Protein AF-A0A7G1IMQ9-F1 (afdb_monomer_lite)

pLDDT: mean 79.56, std 14.77, range [44.25, 97.69]

InterPro domains:
  IPR029058 Alpha/Beta hydrolase fold [G3DSA:3.40.50.1820] (1-123)

Radius of gyration: 16.23 Å; chains: 1; bounding box: 40×28×41 Å

Structure (mmCIF, N/CA/C/O backbone):
data_AF-A0A7G1IMQ9-F1
#
_entry.id   AF-A0A7G1IMQ9-F1
#
loop_
_atom_site.group_PDB
_atom_site.id
_atom_site.type_symbol
_atom_site.label_atom_id
_atom_site.label_alt_id
_atom_site.label_comp_id
_atom_site.label_asym_id
_atom_site.label_entity_id
_atom_site.label_seq_id
_atom_site.pdbx_PDB_ins_code
_atom_site.Cartn_x
_atom_site.Cartn_y
_atom_site.Cartn_z
_atom_site.occupancy
_atom_site.B_iso_or_equiv
_atom_site.auth_seq_id
_atom_site.auth_comp_id
_atom_site.auth_asym_id
_atom_site.auth_atom_id
_atom_site.pdbx_PDB_model_num
ATOM 1 N N . MET A 1 1 ? -9.474 -5.542 8.518 1.00 88.12 1 MET A N 1
ATOM 2 C CA . MET A 1 1 ? -8.617 -5.734 7.323 1.00 88.12 1 MET A CA 1
ATOM 3 C C . MET A 1 1 ? -7.391 -4.847 7.460 1.00 88.12 1 MET A C 1
ATOM 5 O O . MET A 1 1 ? -7.529 -3.755 7.994 1.00 88.12 1 MET A O 1
ATOM 9 N N . VAL A 1 2 ? -6.223 -5.293 6.995 1.00 92.81 2 VAL A N 1
ATOM 10 C CA . VAL A 1 2 ? -5.017 -4.457 6.916 1.00 92.81 2 VAL A CA 1
ATOM 11 C C . VAL A 1 2 ? -4.711 -4.165 5.451 1.00 92.81 2 VAL A C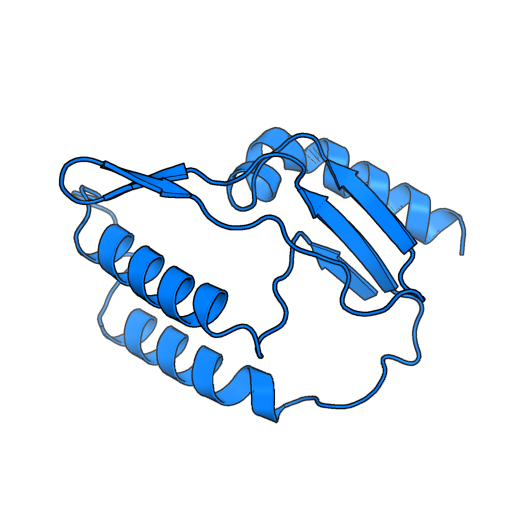 1
ATOM 13 O O . VAL A 1 2 ? -4.645 -5.093 4.650 1.00 92.81 2 VAL A O 1
ATOM 16 N N . LEU A 1 3 ? -4.521 -2.891 5.125 1.00 92.25 3 LEU A N 1
ATOM 17 C CA . LEU A 1 3 ? -3.997 -2.416 3.849 1.00 92.25 3 LEU A CA 1
ATOM 18 C C . LEU A 1 3 ? -2.573 -1.910 4.098 1.00 92.25 3 LEU A C 1
ATOM 20 O O . LEU A 1 3 ? -2.375 -1.030 4.935 1.00 92.25 3 LEU A O 1
ATOM 24 N N . LEU A 1 4 ? -1.588 -2.502 3.424 1.00 93.44 4 LEU A N 1
ATOM 25 C CA . LEU A 1 4 ? -0.184 -2.097 3.502 1.00 93.44 4 LEU A CA 1
ATOM 26 C C . LEU A 1 4 ? 0.132 -1.259 2.271 1.00 93.44 4 LEU A C 1
ATOM 28 O O . LEU A 1 4 ? 0.166 -1.803 1.170 1.00 93.44 4 LEU A O 1
ATOM 32 N N . ASP A 1 5 ? 0.299 0.046 2.475 1.00 91.50 5 ASP A N 1
ATOM 33 C CA . ASP A 1 5 ? 0.690 1.038 1.473 1.00 91.50 5 ASP A CA 1
ATOM 34 C C . ASP A 1 5 ? 0.045 0.792 0.103 1.00 91.50 5 ASP A C 1
ATOM 36 O O . ASP A 1 5 ? 0.718 0.678 -0.915 1.00 91.50 5 ASP A O 1
ATOM 40 N N . THR A 1 6 ? -1.275 0.593 0.096 1.00 87.25 6 THR A N 1
ATOM 41 C CA . THR A 1 6 ? -1.994 0.082 -1.075 1.00 87.25 6 THR A CA 1
ATOM 42 C C . THR A 1 6 ? -2.618 1.230 -1.863 1.00 87.25 6 THR A C 1
ATOM 44 O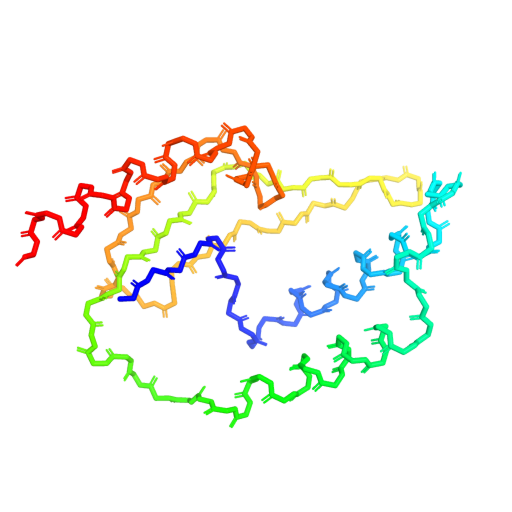 O . THR A 1 6 ? -3.465 1.953 -1.333 1.00 87.25 6 THR A O 1
ATOM 47 N N . HIS A 1 7 ? -2.256 1.380 -3.140 1.00 80.38 7 HIS A N 1
ATOM 48 C CA . HIS A 1 7 ? -2.911 2.325 -4.051 1.00 80.38 7 HIS A CA 1
ATOM 49 C C . HIS A 1 7 ? -4.347 1.899 -4.360 1.00 80.38 7 HIS A C 1
ATOM 51 O O . HIS A 1 7 ? -4.678 0.713 -4.403 1.00 80.38 7 HIS A O 1
ATOM 57 N N . MET A 1 8 ? -5.215 2.882 -4.585 1.00 75.75 8 MET A N 1
ATOM 58 C CA . MET A 1 8 ? -6.563 2.618 -5.074 1.00 75.75 8 MET A CA 1
ATOM 59 C C . MET A 1 8 ? -6.477 2.244 -6.560 1.00 75.75 8 MET A C 1
ATOM 61 O O . MET A 1 8 ? -5.909 2.989 -7.350 1.00 75.75 8 MET A O 1
ATOM 65 N N . GLY A 1 9 ? -7.047 1.102 -6.956 1.00 62.66 9 GLY A N 1
ATOM 66 C CA . GLY A 1 9 ? -6.915 0.568 -8.323 1.00 62.66 9 GLY A CA 1
ATOM 67 C C . GLY A 1 9 ? -7.528 1.432 -9.435 1.00 62.66 9 GLY A C 1
ATOM 68 O O . GLY A 1 9 ? -7.267 1.188 -10.607 1.00 62.66 9 GLY A O 1
ATOM 69 N N . SER A 1 10 ? -8.325 2.447 -9.089 1.00 57.56 10 SER A N 1
ATOM 70 C CA . SER A 1 10 ? -8.830 3.444 -10.039 1.00 57.56 10 SER A CA 1
ATOM 71 C C . SER A 1 10 ? -7.811 4.533 -10.383 1.00 57.56 10 SER A C 1
ATOM 73 O O . SER A 1 10 ? -8.143 5.412 -11.174 1.00 57.56 10 SER A O 1
ATOM 75 N N . ASP A 1 11 ? -6.625 4.523 -9.768 1.00 64.06 11 ASP A N 1
ATOM 76 C CA . ASP A 1 11 ? -5.555 5.477 -10.039 1.00 64.06 11 ASP A CA 1
ATOM 77 C C . ASP A 1 11 ? -4.804 5.094 -11.333 1.00 64.06 11 ASP A C 1
ATOM 79 O O . ASP A 1 11 ? -4.067 4.099 -11.355 1.00 64.06 11 ASP A O 1
ATOM 83 N N . PRO A 1 12 ? -4.975 5.857 -12.431 1.00 60.88 12 PRO A N 1
ATOM 84 C CA . PRO A 1 12 ? -4.312 5.570 -13.699 1.00 60.88 12 PRO A CA 1
ATOM 85 C C . PRO A 1 12 ? -2.787 5.670 -13.593 1.00 60.88 12 PRO A C 1
ATOM 87 O O . PRO A 1 12 ? -2.085 4.960 -14.314 1.00 60.88 12 PRO A O 1
ATOM 90 N N . GLU A 1 13 ? -2.274 6.513 -12.689 1.00 61.62 13 GLU A N 1
ATOM 91 C CA . GLU A 1 13 ? -0.836 6.652 -12.463 1.00 61.62 13 GLU A CA 1
ATOM 92 C C . GLU A 1 13 ? -0.280 5.376 -11.824 1.00 61.62 13 GLU A C 1
ATOM 94 O O . GLU A 1 13 ? 0.735 4.859 -12.286 1.00 61.62 13 GLU A O 1
ATOM 99 N N . ALA A 1 14 ? -0.987 4.790 -10.851 1.00 62.06 14 ALA A N 1
ATOM 100 C CA . ALA A 1 14 ? -0.595 3.529 -10.217 1.00 62.06 14 ALA A CA 1
ATOM 101 C C . ALA A 1 14 ? -0.565 2.346 -11.206 1.00 62.06 14 ALA A C 1
ATOM 103 O O . ALA A 1 14 ? 0.339 1.511 -11.150 1.00 62.06 14 ALA A O 1
ATOM 104 N N . ALA A 1 15 ? -1.509 2.285 -12.151 1.00 62.59 15 ALA A N 1
ATOM 105 C CA . ALA A 1 15 ? -1.536 1.248 -13.187 1.00 62.59 15 ALA A CA 1
ATOM 106 C C . ALA A 1 15 ? -0.376 1.385 -14.196 1.00 62.59 15 ALA A C 1
ATOM 108 O O . ALA A 1 15 ? 0.251 0.393 -14.589 1.00 62.59 15 ALA A O 1
ATOM 109 N N . GLU A 1 16 ? -0.055 2.617 -14.602 1.00 64.44 16 GLU A N 1
ATOM 110 C CA . GLU A 1 16 ? 1.093 2.906 -15.467 1.00 64.44 16 GLU A CA 1
ATOM 111 C C . GLU A 1 16 ? 2.417 2.582 -14.760 1.00 64.44 16 GLU A C 1
ATOM 113 O O . GLU A 1 16 ? 3.335 2.018 -15.359 1.00 64.44 16 GLU A O 1
ATOM 118 N N . LEU A 1 17 ? 2.494 2.898 -13.472 1.00 64.56 17 LEU A N 1
ATOM 119 C CA . LEU A 1 17 ? 3.634 2.639 -12.608 1.00 64.56 17 LEU A CA 1
ATOM 120 C C . LEU A 1 17 ? 3.873 1.136 -12.403 1.00 64.56 17 LEU A C 1
ATOM 122 O O . LEU A 1 17 ? 4.976 0.672 -12.671 1.00 64.56 17 LEU A O 1
ATOM 126 N N . LEU A 1 18 ? 2.836 0.353 -12.089 1.00 65.12 18 LEU A N 1
ATOM 127 C CA . LEU A 1 18 ? 2.916 -1.113 -12.023 1.00 65.12 18 LEU A CA 1
ATOM 128 C C . LEU A 1 18 ? 3.414 -1.714 -13.347 1.00 65.12 18 LEU A C 1
ATOM 130 O O . LEU A 1 18 ? 4.258 -2.609 -13.368 1.00 65.12 18 LEU A O 1
ATOM 134 N N . THR A 1 19 ? 2.921 -1.197 -14.474 1.00 65.19 19 THR A N 1
ATOM 135 C CA . THR A 1 19 ? 3.362 -1.639 -15.804 1.00 65.19 19 THR A CA 1
ATOM 136 C C . THR A 1 19 ? 4.844 -1.328 -16.030 1.00 65.19 19 THR A C 1
ATOM 138 O O . THR A 1 19 ? 5.580 -2.160 -16.565 1.00 65.19 19 THR A O 1
ATOM 141 N N . LYS A 1 20 ? 5.305 -0.147 -15.603 1.00 64.44 20 LYS A N 1
ATOM 142 C CA . LYS A 1 20 ? 6.712 0.267 -15.688 1.00 64.44 20 LYS A CA 1
ATOM 143 C C . LYS A 1 20 ? 7.614 -0.530 -14.749 1.00 64.44 20 LYS A C 1
ATOM 145 O O . LYS A 1 20 ? 8.696 -0.904 -15.181 1.00 64.44 20 LYS A O 1
ATOM 150 N N . GLU A 1 21 ? 7.184 -0.823 -13.525 1.00 64.25 21 GLU A N 1
ATOM 151 C CA . GLU A 1 21 ? 7.901 -1.673 -12.568 1.00 64.25 21 GLU A CA 1
ATOM 152 C C . GLU A 1 21 ? 8.101 -3.081 -13.133 1.00 64.25 21 GLU A C 1
ATOM 154 O O . GLU A 1 21 ? 9.235 -3.545 -13.217 1.00 64.25 21 GLU A O 1
ATOM 159 N N . ILE A 1 22 ? 7.035 -3.711 -13.643 1.00 62.88 22 ILE A N 1
ATOM 160 C CA . ILE A 1 22 ? 7.117 -5.027 -14.294 1.00 62.88 22 ILE A CA 1
ATOM 161 C C . ILE A 1 22 ? 8.081 -4.980 -15.482 1.00 62.88 22 ILE A C 1
ATOM 163 O O . ILE A 1 22 ? 8.912 -5.869 -15.632 1.00 62.88 22 ILE A O 1
ATOM 167 N N . LEU A 1 23 ? 7.999 -3.956 -16.336 1.00 61.66 23 LEU A N 1
ATOM 168 C CA . LEU A 1 23 ? 8.911 -3.811 -17.473 1.00 61.66 23 LEU A CA 1
ATOM 169 C C . LEU A 1 23 ? 10.362 -3.626 -17.011 1.00 61.66 23 LEU A C 1
ATOM 171 O O . LEU A 1 23 ? 11.253 -4.267 -17.554 1.00 61.66 23 LEU A O 1
ATOM 175 N N . ILE A 1 24 ? 10.621 -2.785 -16.015 1.00 61.25 24 ILE A N 1
ATOM 176 C CA . ILE A 1 24 ? 11.981 -2.513 -15.538 1.00 61.25 24 ILE A CA 1
ATOM 177 C C . ILE A 1 24 ? 12.570 -3.729 -14.822 1.00 61.25 24 ILE A C 1
ATOM 179 O O . ILE A 1 24 ? 13.745 -3.999 -15.016 1.00 61.25 24 ILE A O 1
ATOM 183 N N . ASP A 1 25 ? 11.785 -4.515 -14.090 1.00 59.00 25 ASP A N 1
ATOM 184 C CA . ASP A 1 25 ? 12.264 -5.758 -13.473 1.00 59.00 25 ASP A CA 1
ATOM 185 C C . ASP A 1 25 ? 12.473 -6.890 -14.492 1.00 59.00 25 ASP A C 1
ATOM 187 O O . ASP A 1 25 ? 13.387 -7.703 -14.337 1.00 59.00 25 ASP A O 1
ATOM 191 N N . VAL A 1 26 ? 11.663 -6.931 -15.558 1.00 54.06 26 VAL A N 1
ATOM 192 C CA . VAL A 1 26 ? 11.806 -7.879 -16.680 1.00 54.06 26 VAL A CA 1
ATOM 193 C C . VAL A 1 26 ? 13.008 -7.537 -17.567 1.00 54.06 26 VAL A C 1
ATOM 195 O O . VAL A 1 26 ? 13.658 -8.444 -18.085 1.00 54.06 26 VAL A O 1
ATOM 198 N N . TYR A 1 27 ? 13.304 -6.247 -17.758 1.00 54.44 27 TYR A N 1
ATOM 199 C CA . TYR A 1 27 ? 14.397 -5.763 -18.614 1.00 54.44 27 TYR A CA 1
ATOM 200 C C . TYR A 1 27 ? 15.665 -5.346 -17.845 1.00 54.44 27 TYR A C 1
ATOM 202 O O . TYR A 1 27 ? 16.699 -5.104 -18.468 1.00 54.44 27 TYR A O 1
ATOM 210 N N . GLY A 1 28 ? 15.594 -5.240 -16.520 1.00 55.53 28 GLY A N 1
ATOM 211 C CA . GLY A 1 28 ? 16.684 -4.848 -15.630 1.00 55.53 28 GLY A CA 1
ATOM 212 C C . GLY A 1 28 ? 17.639 -5.997 -15.319 1.00 55.53 28 GLY A C 1
ATOM 213 O O . GLY A 1 28 ? 17.348 -7.159 -15.588 1.00 55.53 28 GLY A O 1
ATOM 214 N N . GLU A 1 29 ? 18.797 -5.654 -14.748 1.00 46.94 29 GLU A N 1
ATOM 215 C CA . GLU A 1 29 ? 19.972 -6.506 -14.484 1.00 46.94 29 GLU A CA 1
ATOM 216 C C . GLU A 1 29 ? 19.750 -7.675 -13.494 1.00 46.94 29 GLU A C 1
ATOM 218 O O . GLU A 1 29 ? 20.657 -8.061 -12.758 1.00 46.94 29 GLU A O 1
ATOM 223 N N . ASN A 1 30 ? 18.587 -8.326 -13.482 1.00 46.91 30 ASN A N 1
ATOM 224 C CA . ASN A 1 30 ? 18.434 -9.655 -12.900 1.00 46.91 30 ASN A CA 1
ATOM 225 C C . ASN A 1 30 ? 19.074 -10.700 -13.831 1.00 46.91 30 ASN A C 1
ATOM 227 O O . ASN A 1 30 ? 18.420 -11.588 -14.377 1.00 46.91 30 ASN A O 1
ATOM 231 N N . HIS A 1 31 ? 20.397 -10.602 -13.994 1.00 44.25 31 HIS A N 1
ATOM 232 C CA . HIS A 1 31 ? 21.268 -11.592 -14.625 1.00 44.25 31 HIS A CA 1
ATOM 233 C C . HIS A 1 31 ? 21.309 -12.898 -13.806 1.00 44.25 31 HIS A C 1
ATOM 235 O O . HIS A 1 31 ? 22.354 -13.282 -13.285 1.00 44.25 31 HIS A O 1
ATOM 241 N N . GLY A 1 32 ? 20.179 -13.599 -13.676 1.00 44.59 32 GLY A N 1
ATOM 242 C CA . GLY A 1 32 ? 20.163 -14.953 -13.113 1.00 44.59 32 GLY A CA 1
ATOM 243 C C . GLY A 1 32 ? 18.937 -15.364 -12.308 1.00 44.59 32 GLY A C 1
ATOM 244 O O . GLY A 1 32 ? 18.905 -16.498 -11.836 1.00 44.59 32 GLY A O 1
ATOM 245 N N . LEU A 1 33 ? 17.927 -14.510 -12.149 1.00 49.53 33 LEU A N 1
ATOM 246 C CA . LEU A 1 33 ? 16.665 -14.932 -11.549 1.00 49.53 33 LEU A CA 1
ATOM 247 C C . LEU A 1 33 ? 15.639 -15.151 -12.655 1.00 49.53 33 LEU A C 1
ATOM 249 O O . LEU A 1 33 ? 15.027 -14.220 -13.161 1.00 49.53 33 LEU A O 1
ATOM 253 N N . ASP A 1 34 ? 15.427 -16.422 -12.979 1.00 52.38 34 ASP A N 1
ATOM 254 C CA . ASP A 1 34 ? 14.421 -16.985 -13.892 1.00 52.38 34 ASP A CA 1
ATOM 255 C C . ASP A 1 34 ? 12.949 -16.702 -13.472 1.00 52.38 34 ASP A C 1
ATOM 257 O O . ASP A 1 34 ? 11.991 -17.380 -13.852 1.00 52.38 34 ASP A O 1
ATOM 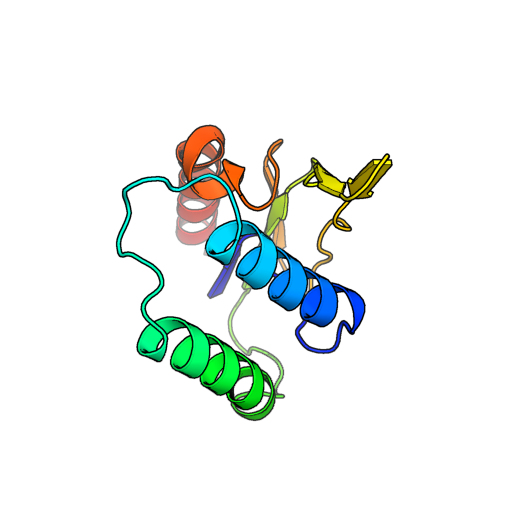261 N N . LEU A 1 35 ? 12.764 -15.690 -12.619 1.00 53.19 35 LEU A N 1
ATOM 262 C CA . LEU A 1 35 ? 11.556 -15.340 -11.889 1.00 53.19 35 LEU A CA 1
ATOM 263 C C . LEU A 1 35 ? 10.510 -14.630 -12.751 1.00 53.19 35 LEU A C 1
ATOM 265 O O . LEU A 1 35 ? 9.411 -14.427 -12.255 1.00 53.19 35 LEU A O 1
ATOM 269 N N . PHE A 1 36 ? 10.772 -14.292 -14.013 1.00 57.06 36 PHE A N 1
ATOM 270 C CA . PHE A 1 36 ? 9.782 -13.652 -14.890 1.00 57.06 36 PHE A CA 1
ATOM 271 C C . PHE A 1 36 ? 9.669 -14.348 -16.251 1.00 57.06 36 PHE A C 1
ATOM 273 O O . PHE A 1 36 ? 9.768 -13.746 -17.315 1.00 57.06 36 PHE A O 1
ATOM 280 N N . HIS A 1 37 ? 9.392 -15.652 -16.211 1.00 65.12 37 HIS A N 1
ATOM 281 C CA . HIS A 1 37 ? 8.825 -16.376 -17.348 1.00 65.12 37 HIS A CA 1
ATOM 282 C C . HIS A 1 37 ? 7.558 -15.676 -17.874 1.00 65.12 37 HIS A C 1
ATOM 284 O O . HIS A 1 37 ? 6.750 -15.186 -17.081 1.00 65.12 37 HIS A O 1
ATOM 290 N N . ALA A 1 38 ? 7.330 -15.708 -19.195 1.00 67.94 38 ALA A N 1
ATOM 291 C CA . ALA A 1 38 ? 6.168 -15.094 -19.855 1.00 67.94 38 ALA A CA 1
ATOM 292 C C . ALA A 1 38 ? 4.829 -15.417 -19.160 1.00 67.94 38 ALA A C 1
ATOM 294 O O . ALA A 1 38 ? 3.974 -14.547 -19.029 1.00 67.94 38 ALA A O 1
ATOM 295 N N . THR A 1 39 ? 4.689 -16.633 -18.622 1.00 78.38 39 THR A N 1
ATOM 296 C CA . THR A 1 39 ? 3.526 -17.074 -17.839 1.00 78.38 39 THR A CA 1
ATOM 297 C C . THR A 1 39 ? 3.242 -16.197 -16.615 1.00 78.38 39 THR A C 1
ATOM 299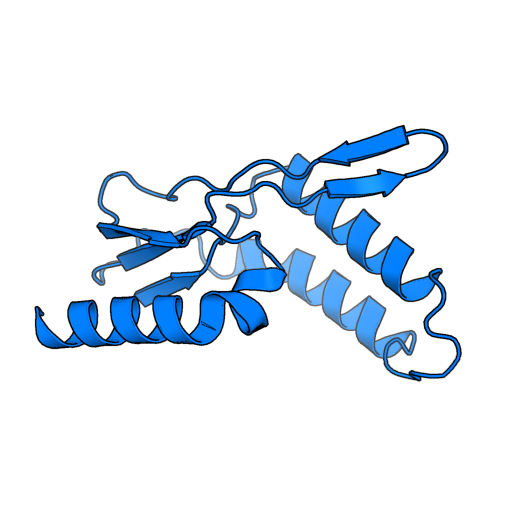 O O . THR A 1 39 ? 2.081 -15.905 -16.331 1.00 78.38 39 THR A O 1
ATOM 302 N N . ARG A 1 40 ? 4.271 -15.761 -15.878 1.00 72.62 40 ARG A N 1
ATOM 303 C CA . ARG A 1 40 ? 4.088 -14.906 -14.695 1.00 72.62 40 ARG A CA 1
ATOM 304 C C . ARG A 1 40 ? 3.658 -13.501 -15.090 1.00 72.62 40 ARG A C 1
ATOM 306 O O . ARG A 1 40 ? 2.751 -12.969 -14.468 1.00 72.62 40 ARG A O 1
ATOM 313 N N . ILE A 1 41 ? 4.237 -12.944 -16.154 1.00 73.56 41 ILE A N 1
ATOM 314 C CA . ILE A 1 41 ? 3.848 -11.626 -16.678 1.00 73.56 41 ILE A CA 1
ATOM 315 C C . ILE A 1 41 ? 2.385 -11.652 -17.130 1.00 73.56 41 ILE A C 1
ATOM 317 O O . ILE A 1 41 ? 1.601 -10.802 -16.720 1.00 73.56 41 ILE A O 1
ATOM 321 N N . THR A 1 42 ? 1.981 -12.668 -17.903 1.00 79.81 42 THR A N 1
ATOM 322 C CA . THR A 1 42 ? 0.579 -12.810 -18.326 1.00 79.81 42 THR A CA 1
ATOM 323 C C . THR A 1 42 ? -0.366 -12.993 -17.143 1.00 79.81 42 THR A C 1
ATOM 325 O O . THR A 1 42 ? -1.476 -12.475 -17.172 1.00 79.81 42 THR A O 1
ATOM 328 N N . ALA A 1 43 ? 0.070 -13.692 -16.090 1.00 81.19 43 ALA A N 1
ATOM 329 C CA . ALA A 1 43 ? -0.726 -13.836 -14.878 1.00 81.19 43 ALA A CA 1
ATOM 330 C C . ALA A 1 43 ? -0.882 -12.497 -14.145 1.00 81.19 43 ALA A C 1
ATOM 332 O O . ALA A 1 43 ? -1.990 -12.179 -13.735 1.00 81.19 43 ALA A O 1
ATOM 333 N N . VAL A 1 44 ? 0.187 -11.705 -14.007 1.00 75.62 44 VAL A N 1
ATOM 334 C CA . VAL A 1 44 ? 0.118 -10.381 -13.369 1.00 75.62 44 VAL A CA 1
ATOM 335 C C . VAL A 1 44 ? -0.826 -9.460 -14.136 1.00 75.62 44 VAL A C 1
ATOM 337 O O . VAL A 1 44 ? -1.714 -8.891 -13.518 1.00 75.62 44 VAL A O 1
ATOM 340 N N . ILE A 1 45 ? -0.712 -9.388 -15.468 1.00 77.38 45 ILE A N 1
ATOM 341 C CA . ILE A 1 45 ? -1.628 -8.593 -16.306 1.00 77.38 45 ILE A CA 1
ATOM 342 C C . ILE A 1 45 ? -3.079 -9.043 -16.089 1.00 77.38 45 ILE A C 1
ATOM 344 O O . ILE A 1 45 ? -3.942 -8.225 -15.790 1.00 77.38 45 ILE A O 1
ATOM 348 N N . GLN A 1 46 ? -3.335 -10.353 -16.157 1.00 83.62 46 GLN A N 1
ATOM 349 C CA . GLN A 1 46 ? -4.678 -10.901 -15.970 1.00 83.62 46 GLN A CA 1
ATOM 350 C C . GLN A 1 46 ? -5.252 -10.585 -14.581 1.00 83.62 46 GLN A C 1
ATOM 352 O O . GLN A 1 46 ? -6.432 -10.262 -14.461 1.00 83.62 46 GLN A O 1
ATOM 357 N N . TRP A 1 47 ? -4.441 -10.684 -13.525 1.00 81.69 47 TRP A N 1
ATOM 358 C CA . TRP A 1 47 ? -4.872 -10.342 -12.170 1.00 81.69 47 TRP A CA 1
ATOM 359 C C . TRP A 1 47 ? -5.124 -8.843 -12.013 1.00 81.69 47 TRP A C 1
ATOM 361 O O . TRP A 1 47 ? -6.123 -8.481 -11.398 1.00 81.69 47 TRP A O 1
ATOM 371 N N . SER A 1 48 ? -4.284 -7.986 -12.595 1.00 76.88 48 SER A N 1
ATOM 372 C CA . SER A 1 48 ? -4.479 -6.533 -12.585 1.00 76.88 48 SER A CA 1
ATOM 373 C C . SER A 1 48 ? -5.774 -6.113 -13.281 1.00 76.88 48 SER A C 1
ATOM 375 O O . SER A 1 48 ? -6.468 -5.239 -12.772 1.00 76.88 48 SER A O 1
ATOM 377 N N . ASP A 1 49 ? -6.149 -6.776 -14.379 1.00 78.44 49 ASP A N 1
ATOM 378 C CA . ASP A 1 49 ? -7.423 -6.524 -15.065 1.00 78.44 49 ASP A CA 1
ATOM 379 C C . ASP A 1 49 ? -8.632 -7.024 -14.252 1.00 78.44 49 ASP A C 1
ATOM 381 O O . ASP A 1 49 ? -9.708 -6.424 -14.276 1.00 78.44 49 ASP A O 1
ATOM 385 N N . MET A 1 50 ? -8.478 -8.137 -13.526 1.00 82.44 50 MET A N 1
ATOM 386 C CA . MET A 1 50 ? -9.574 -8.771 -12.785 1.00 82.44 50 MET A CA 1
ATOM 387 C C . MET A 1 50 ? -9.840 -8.144 -11.414 1.00 82.44 50 MET A C 1
ATOM 389 O O . MET A 1 50 ? -11.001 -8.017 -11.029 1.00 82.44 50 MET A O 1
ATOM 393 N N . LEU A 1 51 ? -8.797 -7.793 -10.656 1.00 78.19 51 LEU A N 1
ATOM 394 C CA . LEU A 1 51 ? -8.914 -7.351 -9.260 1.00 78.19 51 LEU A CA 1
ATOM 395 C C . LEU A 1 51 ? -9.875 -6.164 -9.061 1.00 78.19 51 LEU A C 1
ATOM 397 O O . LEU A 1 51 ? -10.704 -6.259 -8.153 1.00 78.19 51 LEU A O 1
ATOM 401 N N . PRO A 1 52 ? -9.862 -5.106 -9.899 1.00 73.94 52 PRO A N 1
ATOM 402 C CA . PRO A 1 52 ? -10.797 -3.989 -9.759 1.00 73.94 52 PRO A CA 1
ATOM 403 C C . PRO A 1 52 ? -12.267 -4.396 -9.923 1.00 73.94 52 PRO A C 1
ATOM 405 O O . PRO A 1 52 ? -13.146 -3.791 -9.323 1.00 73.94 52 PRO A O 1
ATOM 408 N N . ALA A 1 53 ? -12.549 -5.438 -10.711 1.00 78.00 53 ALA A N 1
ATOM 409 C CA . ALA A 1 53 ? -13.910 -5.917 -10.947 1.00 78.00 53 ALA A CA 1
ATOM 410 C C . ALA A 1 53 ? -14.422 -6.869 -9.850 1.00 78.00 53 ALA A C 1
ATOM 412 O O . ALA A 1 53 ? -15.615 -7.169 -9.808 1.00 78.00 53 ALA A O 1
ATOM 413 N N . LEU A 1 54 ? -13.541 -7.382 -8.981 1.00 78.00 54 LEU A N 1
ATOM 414 C CA . LEU A 1 54 ? -13.916 -8.366 -7.962 1.00 78.00 54 LEU A CA 1
ATOM 415 C C . LEU A 1 54 ? -14.614 -7.745 -6.750 1.00 78.00 54 LEU A C 1
ATOM 417 O O . LEU A 1 54 ? -15.334 -8.456 -6.045 1.00 78.00 54 LEU A O 1
ATOM 421 N N . TYR A 1 55 ? -14.412 -6.454 -6.486 1.00 68.94 55 TYR A N 1
ATOM 422 C CA . TYR A 1 55 ? -14.987 -5.806 -5.316 1.00 68.94 55 TYR A CA 1
ATOM 423 C C . TYR A 1 55 ? -15.110 -4.288 -5.489 1.00 68.94 55 TYR A C 1
ATOM 425 O O . TYR A 1 55 ? -14.112 -3.606 -5.688 1.00 68.94 55 TYR A O 1
ATOM 433 N N . ASP A 1 56 ? -16.333 -3.774 -5.340 1.00 68.38 56 ASP A N 1
ATOM 434 C CA . ASP A 1 56 ? -16.678 -2.343 -5.466 1.00 68.38 56 ASP A CA 1
ATOM 435 C C . ASP A 1 56 ? -17.526 -1.847 -4.267 1.00 68.38 56 ASP A C 1
ATOM 437 O O . ASP A 1 56 ? -18.212 -0.830 -4.314 1.00 68.38 56 ASP A O 1
ATOM 441 N N . GLY A 1 57 ? -17.557 -2.620 -3.172 1.00 67.75 57 GLY A N 1
ATOM 442 C CA . GLY A 1 57 ? -18.388 -2.339 -1.995 1.00 67.75 57 GLY A CA 1
ATOM 443 C C . GLY A 1 57 ? -17.636 -1.638 -0.854 1.00 67.75 57 GLY A C 1
ATOM 444 O O . GLY A 1 57 ? -16.415 -1.745 -0.746 1.00 67.75 57 GLY A O 1
ATOM 445 N N . PRO A 1 58 ? -18.325 -0.962 0.081 1.00 70.06 58 PRO A N 1
ATOM 446 C CA . PRO A 1 58 ? -17.697 -0.496 1.315 1.00 70.06 58 PRO A CA 1
ATOM 447 C C . PRO A 1 58 ? -17.325 -1.689 2.206 1.00 70.06 58 PRO A C 1
ATOM 449 O O . PRO A 1 58 ? -18.133 -2.590 2.418 1.00 70.06 58 PRO A O 1
ATOM 452 N N . LEU A 1 59 ? -16.099 -1.714 2.735 1.00 75.12 59 LEU A N 1
ATOM 453 C CA . LEU A 1 59 ? -15.683 -2.747 3.688 1.00 75.12 59 LEU A CA 1
ATOM 454 C C . LEU A 1 59 ? -16.440 -2.571 5.011 1.00 75.12 59 LEU A C 1
ATOM 456 O O . LEU A 1 59 ? -16.308 -1.541 5.666 1.00 75.12 59 LEU A O 1
ATOM 460 N N . GLU A 1 60 ? -17.214 -3.581 5.415 1.00 80.50 60 GLU A N 1
ATOM 461 C CA . GLU A 1 60 ? -17.979 -3.548 6.676 1.00 80.50 60 GLU A CA 1
ATOM 462 C C . GLU A 1 60 ? -17.088 -3.708 7.920 1.00 80.50 60 GLU A C 1
ATOM 464 O O . GLU A 1 60 ? -17.448 -3.282 9.016 1.00 80.50 60 GLU A O 1
ATOM 469 N N . ALA A 1 61 ? -15.914 -4.322 7.762 1.00 86.31 61 ALA A N 1
ATOM 470 C CA . ALA A 1 61 ? -14.951 -4.504 8.840 1.00 86.31 61 ALA A CA 1
ATOM 471 C C . ALA A 1 61 ? -14.084 -3.254 9.043 1.00 86.31 61 ALA A C 1
ATOM 473 O O . ALA A 1 61 ? -13.747 -2.558 8.086 1.00 86.31 61 ALA A O 1
ATOM 474 N N . GLY A 1 62 ? -13.616 -3.040 10.277 1.00 90.62 62 GLY A N 1
ATOM 475 C CA . GLY A 1 62 ? -12.588 -2.040 10.565 1.00 90.62 62 GLY A CA 1
ATOM 476 C C . GLY A 1 62 ? -11.346 -2.240 9.688 1.00 90.62 62 GLY A C 1
ATOM 477 O O . GLY A 1 62 ? -10.862 -3.367 9.511 1.00 90.62 62 GLY A O 1
ATOM 478 N N . VAL A 1 63 ? -10.839 -1.146 9.116 1.00 92.94 63 VAL A N 1
ATOM 479 C CA . VAL A 1 63 ? -9.665 -1.149 8.235 1.00 92.94 63 VAL A CA 1
ATOM 480 C C . VAL A 1 63 ? -8.523 -0.381 8.887 1.00 92.94 63 VAL A C 1
ATOM 482 O O . VAL A 1 63 ? -8.666 0.797 9.218 1.00 92.94 63 VAL A O 1
ATOM 485 N N . LEU A 1 64 ? -7.379 -1.047 9.031 1.00 96.25 64 LEU A N 1
ATOM 486 C CA . LEU A 1 64 ? -6.092 -0.427 9.317 1.00 96.25 64 LEU A CA 1
ATOM 487 C C . LEU A 1 64 ? -5.373 -0.169 7.992 1.00 96.25 64 LEU A C 1
ATOM 489 O O . LEU A 1 64 ? -5.117 -1.103 7.236 1.00 96.25 64 LEU A O 1
ATOM 493 N N . PHE A 1 65 ? -5.021 1.084 7.734 1.00 96.19 65 PHE A N 1
ATOM 494 C CA . PHE A 1 65 ? -4.193 1.494 6.609 1.00 96.19 65 PHE A CA 1
ATOM 495 C C . PHE A 1 65 ? -2.792 1.849 7.122 1.00 96.19 65 PHE A C 1
ATOM 497 O O . PHE A 1 65 ? -2.625 2.811 7.876 1.00 96.19 65 PHE A O 1
ATOM 504 N N . VAL A 1 66 ? -1.793 1.050 6.752 1.00 97.44 66 VAL A N 1
ATOM 505 C CA . VAL A 1 66 ? -0.384 1.271 7.096 1.00 97.44 66 VAL A CA 1
ATOM 506 C C . VAL A 1 66 ? 0.286 1.985 5.927 1.00 97.44 66 VAL A C 1
ATOM 508 O O . VAL A 1 66 ? 0.556 1.367 4.906 1.00 97.44 66 VAL A O 1
ATOM 511 N N . GLN A 1 67 ? 0.531 3.282 6.070 1.00 96.50 67 GLN A N 1
ATOM 512 C CA . GLN A 1 67 ? 1.023 4.171 5.018 1.00 96.50 67 GLN A CA 1
ATOM 513 C C . GLN A 1 67 ? 2.548 4.336 5.086 1.00 96.50 67 GLN A C 1
ATOM 515 O O . GLN A 1 67 ? 3.109 4.606 6.155 1.00 96.50 67 GLN A O 1
ATOM 520 N N . CYS A 1 68 ? 3.224 4.228 3.946 1.00 95.88 68 CYS A N 1
ATOM 521 C CA . CYS A 1 68 ? 4.630 4.603 3.818 1.00 95.88 68 CYS A CA 1
ATOM 522 C C . CYS A 1 68 ? 4.773 6.127 3.761 1.00 95.88 68 CYS A C 1
ATOM 524 O O . CYS A 1 68 ? 3.970 6.809 3.134 1.00 95.88 68 CYS A O 1
ATOM 526 N N . THR A 1 69 ? 5.810 6.688 4.388 1.00 95.88 69 THR A N 1
ATOM 527 C CA . THR A 1 69 ? 6.042 8.148 4.353 1.00 95.88 69 THR A CA 1
ATOM 528 C C . THR A 1 69 ? 7.176 8.572 3.428 1.00 95.88 69 THR A C 1
ATOM 530 O O . THR A 1 69 ? 7.464 9.766 3.342 1.00 95.88 69 THR A O 1
ATOM 533 N N . ARG A 1 70 ? 7.881 7.629 2.792 1.00 93.50 70 ARG A N 1
ATOM 534 C CA . ARG A 1 70 ? 8.905 7.938 1.789 1.00 93.50 70 ARG A CA 1
ATOM 535 C C . ARG A 1 70 ? 8.415 7.521 0.406 1.00 93.50 70 ARG A C 1
ATOM 537 O O . ARG A 1 70 ? 7.965 6.384 0.262 1.00 93.50 70 ARG A O 1
ATOM 544 N N . PRO A 1 71 ? 8.544 8.390 -0.608 1.00 88.00 71 PRO A N 1
ATOM 545 C CA . PRO A 1 71 ? 8.254 7.992 -1.972 1.00 88.00 71 PRO A CA 1
ATOM 546 C C . PRO A 1 71 ? 9.274 6.946 -2.425 1.00 88.00 71 PRO A C 1
ATOM 548 O O . PRO A 1 71 ? 10.429 6.924 -1.975 1.00 88.00 71 PRO A O 1
ATOM 551 N N . TRP A 1 72 ? 8.848 6.066 -3.325 1.00 82.88 72 TRP A N 1
ATOM 552 C CA . TRP A 1 72 ? 9.778 5.205 -4.038 1.00 82.88 72 TRP A CA 1
ATOM 553 C C . TRP A 1 72 ? 10.280 5.941 -5.279 1.00 82.88 72 TRP A C 1
ATOM 555 O O . TRP A 1 72 ? 9.495 6.472 -6.058 1.00 82.88 72 TRP A O 1
ATOM 565 N N . ILE A 1 73 ? 11.599 6.013 -5.436 1.00 84.00 73 ILE A N 1
ATOM 566 C CA . ILE A 1 73 ? 12.250 6.714 -6.541 1.00 84.00 73 ILE A CA 1
ATOM 567 C C . ILE A 1 73 ? 13.078 5.689 -7.305 1.00 84.00 73 ILE A C 1
ATOM 569 O O . ILE A 1 73 ? 13.930 5.024 -6.711 1.00 84.00 73 ILE A O 1
ATOM 573 N N . MET A 1 74 ? 12.856 5.591 -8.614 1.00 75.38 74 MET A N 1
ATOM 574 C CA . MET A 1 74 ? 13.607 4.699 -9.493 1.00 75.38 74 MET A CA 1
ATOM 575 C C . MET A 1 74 ? 14.235 5.461 -10.670 1.00 75.38 74 MET A C 1
ATOM 577 O O . MET A 1 74 ? 13.628 6.406 -11.178 1.00 75.38 74 MET A O 1
ATOM 581 N N . PRO A 1 75 ? 15.431 5.070 -11.143 1.00 76.00 75 PRO A N 1
ATOM 582 C CA . PRO A 1 75 ? 16.001 5.637 -12.362 1.00 76.00 75 PRO A CA 1
ATOM 583 C C . PRO A 1 75 ? 15.122 5.337 -13.585 1.00 76.00 75 PRO A C 1
ATOM 585 O O . PRO A 1 75 ? 14.681 4.204 -13.773 1.00 76.00 75 PRO A O 1
ATOM 588 N N . TYR A 1 76 ? 14.897 6.332 -14.446 1.00 71.19 76 TYR A N 1
ATOM 589 C CA . TYR A 1 76 ? 14.170 6.165 -15.707 1.00 71.19 76 TYR A CA 1
ATOM 590 C C . TYR A 1 76 ? 14.725 7.095 -16.793 1.00 71.19 76 TYR A C 1
ATOM 592 O O . TYR A 1 76 ? 14.653 8.324 -16.694 1.00 71.19 76 TYR A O 1
ATOM 600 N N . GLY A 1 77 ? 15.289 6.511 -17.854 1.00 75.69 77 GLY A N 1
ATOM 601 C CA . GLY A 1 77 ? 15.961 7.269 -18.910 1.00 75.69 77 GLY A CA 1
ATOM 602 C C . GLY A 1 77 ? 17.131 8.093 -18.359 1.00 75.69 77 GLY A C 1
ATOM 603 O O . GLY A 1 77 ? 18.038 7.548 -17.738 1.00 75.69 77 GLY A O 1
ATOM 604 N N . SER A 1 78 ? 17.115 9.409 -18.587 1.00 80.19 78 SER A N 1
ATOM 605 C CA . SER A 1 78 ? 18.122 10.349 -18.066 1.00 80.19 78 SER A CA 1
ATOM 606 C C . SER A 1 78 ? 17.733 11.007 -16.734 1.00 80.19 78 SER A C 1
ATOM 608 O O . SER A 1 78 ? 18.389 11.963 -16.322 1.00 80.19 78 SER A O 1
ATOM 610 N N . GLY A 1 79 ? 16.642 10.570 -16.100 1.00 82.81 79 GLY A N 1
ATOM 611 C CA . GLY A 1 79 ? 16.107 11.160 -14.874 1.00 82.81 79 GLY A CA 1
ATOM 612 C C . GLY A 1 79 ? 15.628 10.109 -13.877 1.00 82.81 79 GLY A C 1
ATOM 613 O O . GLY A 1 79 ? 16.023 8.946 -13.943 1.00 82.81 79 GLY A O 1
ATOM 614 N N . ASN A 1 80 ? 14.763 10.536 -12.958 1.00 81.06 80 ASN A N 1
ATOM 615 C CA . ASN A 1 80 ? 14.134 9.678 -11.961 1.00 81.06 80 ASN A CA 1
ATOM 616 C C . ASN A 1 80 ? 12.615 9.709 -12.128 1.00 81.06 80 ASN A C 1
ATOM 618 O O . ASN A 1 80 ? 12.043 10.753 -12.445 1.00 81.06 80 ASN A O 1
ATOM 622 N N . LEU A 1 81 ? 11.983 8.570 -11.876 1.00 77.44 81 LEU A N 1
ATOM 623 C CA . LEU A 1 81 ? 10.547 8.434 -11.701 1.00 77.44 81 LEU A CA 1
ATOM 624 C C . LEU A 1 81 ? 10.263 8.307 -10.203 1.00 77.44 81 LEU A C 1
ATOM 626 O O . LEU A 1 81 ? 10.834 7.444 -9.537 1.00 77.44 81 LEU A O 1
ATOM 630 N N . GLU A 1 82 ? 9.412 9.183 -9.683 1.00 82.56 82 GLU A N 1
ATOM 631 C CA . GLU A 1 82 ? 8.976 9.181 -8.288 1.00 82.56 82 GLU A CA 1
ATOM 632 C C . GLU A 1 82 ? 7.537 8.676 -8.214 1.00 82.56 82 GLU A C 1
ATOM 634 O O . GLU A 1 82 ? 6.667 9.165 -8.932 1.00 82.56 82 GLU A O 1
ATOM 639 N N . TYR A 1 83 ? 7.305 7.682 -7.365 1.00 75.50 83 TYR A N 1
ATOM 640 C CA . TYR A 1 83 ? 5.986 7.115 -7.131 1.00 75.50 83 TYR A CA 1
ATOM 641 C C . TYR A 1 83 ? 5.259 7.963 -6.088 1.00 75.50 83 TYR A C 1
ATOM 643 O O . TYR A 1 83 ? 5.846 8.254 -5.036 1.00 75.50 83 TYR A O 1
ATOM 651 N N . PRO A 1 84 ? 3.991 8.329 -6.336 1.00 79.19 84 PRO A N 1
ATOM 652 C CA . PRO A 1 84 ? 3.208 9.076 -5.372 1.00 79.19 84 PRO A CA 1
ATOM 653 C C . PRO A 1 84 ? 2.998 8.250 -4.101 1.00 79.19 84 PRO A C 1
ATOM 655 O O . PRO A 1 84 ? 2.844 7.023 -4.143 1.00 79.19 84 PRO A O 1
ATOM 658 N N . LEU A 1 85 ? 2.976 8.947 -2.964 1.00 87.50 85 LEU A N 1
ATOM 659 C CA . LEU A 1 85 ? 2.570 8.356 -1.694 1.00 87.50 85 LEU A CA 1
ATOM 660 C C . LEU A 1 85 ? 1.117 7.886 -1.789 1.00 87.50 85 LEU A C 1
ATOM 662 O O . LEU A 1 85 ? 0.286 8.524 -2.435 1.00 87.50 85 LEU A O 1
ATOM 666 N N . THR A 1 86 ? 0.813 6.775 -1.125 1.00 89.12 86 THR A N 1
ATOM 667 C CA . THR A 1 86 ? -0.564 6.289 -1.049 1.00 89.12 86 THR A CA 1
ATOM 668 C C . THR A 1 86 ? -1.405 7.151 -0.123 1.00 89.12 86 THR A C 1
ATOM 670 O O . THR A 1 86 ? -0.890 7.750 0.816 1.00 89.12 86 THR A O 1
ATOM 673 N N . GLU A 1 87 ? -2.714 7.166 -0.355 1.00 89.62 87 GLU A N 1
ATOM 674 C CA . GLU A 1 87 ? -3.698 7.797 0.523 1.00 89.62 87 GLU A CA 1
ATOM 675 C C . GLU A 1 87 ? -4.730 6.749 0.974 1.00 89.62 87 GLU A C 1
ATOM 677 O O . GLU A 1 87 ? -5.045 5.818 0.220 1.00 89.62 87 GLU A O 1
ATOM 682 N N . PRO A 1 88 ? -5.279 6.862 2.197 1.00 90.38 88 PRO A N 1
ATOM 683 C CA . PRO A 1 88 ? -6.290 5.934 2.675 1.00 90.38 88 PRO A CA 1
ATOM 684 C C . PRO A 1 88 ? -7.544 6.013 1.802 1.00 90.38 88 PRO A C 1
ATOM 686 O O . PRO A 1 88 ? -8.062 7.088 1.514 1.00 90.38 88 PRO A O 1
ATOM 689 N N . TRP A 1 89 ? -8.083 4.852 1.431 1.00 86.25 89 TRP A N 1
ATOM 690 C CA . TRP A 1 89 ? -9.225 4.779 0.510 1.00 86.25 89 TRP A CA 1
ATOM 691 C C . TRP A 1 89 ? -10.525 5.367 1.075 1.00 86.25 89 TRP A C 1
ATOM 693 O O . TRP A 1 89 ? -11.444 5.681 0.325 1.00 86.25 89 TRP A O 1
ATOM 703 N N . SER A 1 90 ? -10.616 5.493 2.398 1.00 87.19 90 SER A N 1
ATOM 704 C CA . SER A 1 90 ? -11.741 6.098 3.101 1.00 87.19 90 SER A CA 1
ATOM 705 C C . SER A 1 90 ? -11.244 6.823 4.346 1.00 87.19 90 SER A C 1
ATOM 707 O O . SER A 1 90 ? -10.349 6.346 5.047 1.00 87.19 90 SER A O 1
ATOM 709 N N . SER A 1 91 ? -11.894 7.936 4.684 1.00 89.94 91 SER A N 1
ATOM 710 C CA . SER A 1 91 ? -11.654 8.669 5.932 1.00 89.94 91 SER A CA 1
ATOM 711 C C . SER A 1 91 ? -12.044 7.880 7.188 1.00 89.94 91 SER A C 1
ATOM 713 O O . SER A 1 91 ? -11.652 8.258 8.289 1.00 89.94 91 SER A O 1
ATOM 715 N N . SER A 1 92 ? -12.790 6.777 7.042 1.00 90.69 92 SER A N 1
ATOM 716 C CA . SER A 1 92 ? -13.105 5.852 8.138 1.00 90.69 92 SER A CA 1
ATOM 717 C C . SER A 1 92 ? -11.949 4.916 8.511 1.00 90.69 92 SER A C 1
ATOM 719 O O . SER A 1 92 ? -12.032 4.229 9.530 1.00 90.69 92 SER A O 1
ATOM 721 N N . HIS A 1 93 ? -10.883 4.849 7.707 1.00 92.12 93 HIS A N 1
ATOM 722 C CA . HIS A 1 93 ? -9.750 3.968 7.975 1.00 92.12 93 HIS A CA 1
ATOM 723 C C . HIS A 1 93 ? -8.928 4.464 9.170 1.00 92.12 93 HIS A C 1
ATOM 725 O O . HIS A 1 93 ? -8.641 5.652 9.315 1.00 92.12 93 HIS A O 1
ATOM 731 N N . THR A 1 94 ? -8.470 3.531 10.005 1.00 95.94 94 THR A N 1
ATOM 732 C CA . THR A 1 94 ? -7.438 3.827 11.001 1.00 95.94 94 THR A CA 1
ATOM 733 C C . THR A 1 94 ? -6.099 3.911 10.289 1.00 95.94 94 THR A C 1
ATOM 735 O O . THR A 1 94 ? -5.620 2.906 9.778 1.00 95.94 94 THR A O 1
ATOM 738 N N . VAL A 1 95 ? -5.474 5.085 10.273 1.00 96.94 95 VAL A N 1
ATOM 739 C CA . VAL A 1 95 ? -4.181 5.277 9.601 1.00 96.94 95 VAL A CA 1
ATOM 740 C C . VAL A 1 95 ? -3.027 5.169 10.598 1.00 96.94 95 VAL A C 1
ATOM 742 O O . VAL A 1 95 ? -3.081 5.711 11.710 1.00 96.94 95 VAL A O 1
ATOM 745 N N . ARG A 1 96 ? -1.971 4.456 10.208 1.00 97.69 96 ARG A N 1
ATOM 746 C CA . ARG A 1 96 ? -0.671 4.393 10.893 1.00 97.69 96 ARG A CA 1
ATOM 747 C C . ARG A 1 96 ? 0.435 4.500 9.858 1.00 97.69 96 ARG A C 1
ATOM 749 O O . ARG A 1 96 ? 0.248 4.063 8.733 1.00 97.69 96 ARG A O 1
ATOM 756 N N . THR A 1 97 ? 1.572 5.069 10.231 1.00 97.69 97 THR A N 1
ATOM 757 C CA . THR A 1 97 ? 2.650 5.362 9.282 1.00 97.69 97 THR A CA 1
ATOM 758 C C . THR A 1 97 ? 3.920 4.580 9.592 1.00 97.69 97 THR A C 1
ATOM 760 O O . THR A 1 97 ? 4.210 4.278 10.751 1.00 97.69 97 THR A O 1
ATOM 763 N N . VAL A 1 98 ? 4.695 4.273 8.550 1.00 97.31 98 VAL A N 1
ATOM 764 C CA . VAL A 1 98 ? 6.031 3.671 8.649 1.00 97.31 98 VAL A CA 1
ATOM 765 C C . VAL A 1 98 ? 7.008 4.509 7.813 1.00 97.31 98 VAL A C 1
ATOM 767 O O . VAL A 1 98 ? 6.700 4.820 6.660 1.00 97.31 98 VAL A O 1
ATOM 770 N N . PRO A 1 99 ? 8.188 4.892 8.345 1.00 96.38 99 PRO A N 1
ATOM 771 C CA . PRO A 1 99 ? 9.121 5.797 7.671 1.00 96.38 99 PRO A CA 1
ATOM 772 C C . PRO A 1 99 ? 9.959 5.099 6.587 1.00 96.38 99 PRO A C 1
ATOM 774 O O . PRO A 1 99 ? 11.184 5.185 6.563 1.00 96.38 99 PRO A O 1
ATOM 777 N N . VAL A 1 100 ? 9.307 4.392 5.674 1.00 94.56 100 VAL A N 1
ATOM 778 C CA . VAL A 1 100 ? 9.880 3.576 4.589 1.00 94.56 100 VAL A CA 1
ATOM 779 C C . VAL A 1 100 ? 9.133 3.857 3.287 1.00 94.56 100 VAL A C 1
ATOM 781 O O . VAL A 1 100 ? 8.221 4.684 3.293 1.00 94.56 100 VAL A O 1
ATOM 784 N N . ASN A 1 101 ? 9.557 3.244 2.180 1.00 90.06 101 ASN A N 1
ATOM 785 C CA . ASN A 1 101 ? 8.832 3.303 0.908 1.00 90.06 101 ASN A CA 1
ATOM 786 C C . ASN A 1 101 ? 8.064 1.998 0.645 1.00 90.06 101 ASN A C 1
ATOM 788 O O . ASN A 1 101 ? 8.248 1.014 1.365 1.00 90.06 101 ASN A O 1
ATOM 792 N N . HIS A 1 102 ? 7.235 2.005 -0.403 1.00 88.38 102 HIS A N 1
ATOM 793 C CA . HIS A 1 102 ? 6.382 0.883 -0.810 1.00 88.38 102 HIS A CA 1
ATOM 794 C C . HIS A 1 102 ? 7.120 -0.461 -0.881 1.00 88.38 102 HIS A C 1
ATOM 796 O O . HIS A 1 102 ? 6.625 -1.479 -0.409 1.00 88.38 102 HIS A O 1
ATOM 802 N N . ILE A 1 103 ? 8.344 -0.460 -1.411 1.00 84.88 103 ILE A N 1
ATOM 803 C CA . ILE A 1 103 ? 9.159 -1.668 -1.564 1.00 84.88 103 ILE A CA 1
ATOM 804 C C . ILE A 1 103 ? 9.838 -2.042 -0.240 1.00 84.88 103 ILE A C 1
ATOM 806 O O . ILE A 1 103 ? 9.861 -3.209 0.162 1.00 84.88 103 ILE A O 1
ATOM 810 N N . SER A 1 104 ? 10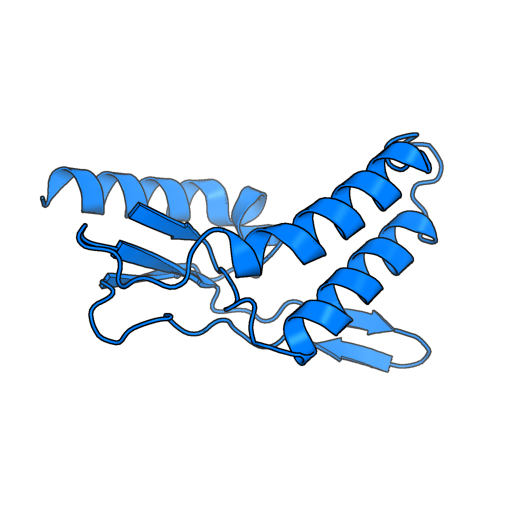.399 -1.060 0.474 1.00 89.00 104 SER A N 1
ATOM 811 C CA . SER A 1 104 ? 11.178 -1.313 1.687 1.00 89.00 104 SER A CA 1
ATOM 812 C C . SER A 1 104 ? 10.326 -1.593 2.928 1.00 89.00 104 SER A C 1
ATOM 814 O O . SER A 1 104 ? 10.867 -2.056 3.932 1.00 89.00 104 SER A O 1
ATOM 816 N N . ILE A 1 105 ? 8.996 -1.442 2.868 1.00 91.12 105 ILE A N 1
ATOM 817 C CA . ILE A 1 105 ? 8.096 -1.839 3.964 1.00 91.12 105 ILE A CA 1
ATOM 818 C C . ILE A 1 105 ? 8.184 -3.331 4.304 1.00 91.12 105 ILE A C 1
ATOM 820 O O . ILE A 1 105 ? 8.084 -3.691 5.473 1.00 91.12 105 ILE A O 1
ATOM 824 N N . LEU A 1 106 ? 8.436 -4.198 3.318 1.00 86.94 106 LEU A N 1
ATOM 825 C CA . LEU A 1 106 ? 8.545 -5.647 3.527 1.00 86.94 106 LEU A CA 1
ATOM 826 C C . LEU A 1 106 ? 9.936 -6.096 3.997 1.00 86.94 106 LEU A C 1
ATOM 828 O O . LEU A 1 106 ? 10.121 -7.264 4.333 1.00 86.94 106 LEU A O 1
ATOM 832 N N . SER A 1 107 ? 10.911 -5.188 4.036 1.00 91.12 107 SER A N 1
ATOM 833 C CA . SER A 1 107 ? 12.273 -5.462 4.502 1.00 91.12 107 SER A CA 1
ATOM 834 C C . SER A 1 107 ? 12.641 -4.554 5.676 1.00 91.12 107 SER A C 1
ATOM 836 O O . SER A 1 107 ? 12.485 -4.951 6.828 1.00 91.12 107 SER A O 1
ATOM 838 N N . GLU A 1 108 ? 13.068 -3.322 5.402 1.00 93.94 108 GLU A N 1
ATOM 839 C CA . GLU A 1 108 ? 13.408 -2.298 6.401 1.00 93.94 108 GLU A CA 1
ATOM 840 C C . GLU A 1 108 ? 12.249 -2.028 7.374 1.00 93.94 108 GLU A C 1
ATOM 842 O O . GLU A 1 108 ? 12.451 -1.939 8.584 1.00 93.94 108 GLU A O 1
ATOM 847 N N . GLY A 1 109 ? 11.027 -1.923 6.847 1.00 95.25 109 GLY A N 1
ATOM 848 C CA . GLY A 1 109 ? 9.834 -1.582 7.622 1.00 95.25 109 GLY A CA 1
ATOM 849 C C . GLY A 1 109 ? 9.122 -2.768 8.265 1.00 95.25 109 GLY A C 1
ATOM 850 O O . GLY A 1 109 ? 8.159 -2.551 9.002 1.00 95.25 109 GLY A O 1
ATOM 851 N N . ALA A 1 110 ? 9.572 -4.003 8.019 1.00 96.19 110 ALA A N 1
ATOM 852 C CA . ALA A 1 110 ? 8.784 -5.200 8.308 1.00 96.19 110 ALA A CA 1
ATOM 853 C C . ALA A 1 110 ? 8.448 -5.326 9.798 1.00 96.19 110 ALA A C 1
ATOM 855 O O . ALA A 1 110 ? 7.306 -5.594 10.171 1.00 96.19 110 ALA A O 1
ATOM 856 N N . GLN A 1 111 ? 9.438 -5.075 10.660 1.00 97.50 111 GLN A N 1
ATOM 857 C CA . GLN A 1 111 ? 9.252 -5.132 12.108 1.00 97.50 111 GLN A CA 1
ATOM 858 C C . GLN A 1 111 ? 8.261 -4.069 12.598 1.00 97.50 111 GLN A C 1
ATOM 860 O O . GLN A 1 111 ? 7.369 -4.381 13.385 1.00 97.50 111 GLN A O 1
ATOM 865 N N . SER A 1 112 ? 8.390 -2.826 12.128 1.00 97.44 112 SER A N 1
ATOM 866 C CA . SER A 1 112 ? 7.497 -1.732 12.521 1.00 97.44 112 SER A CA 1
ATOM 867 C C . SER A 1 112 ? 6.070 -1.956 12.025 1.00 97.44 112 SER A C 1
ATOM 869 O O . SER A 1 112 ? 5.123 -1.763 12.785 1.00 97.44 112 SER A O 1
ATOM 871 N N . ALA A 1 113 ? 5.904 -2.420 10.783 1.00 97.19 113 ALA A N 1
ATOM 872 C CA . ALA A 1 113 ? 4.598 -2.763 10.230 1.00 97.19 113 ALA A CA 1
ATOM 873 C C . ALA A 1 113 ? 3.925 -3.887 11.036 1.00 97.19 113 ALA A C 1
ATOM 875 O O . ALA A 1 113 ? 2.756 -3.765 11.400 1.00 97.19 113 ALA A O 1
ATOM 876 N N . ALA A 1 114 ? 4.667 -4.943 11.389 1.00 97.00 114 ALA A N 1
ATOM 877 C CA . ALA A 1 114 ? 4.150 -6.037 12.210 1.00 97.00 114 ALA A CA 1
ATOM 878 C C . ALA A 1 114 ? 3.699 -5.560 13.600 1.00 97.00 114 ALA A C 1
ATOM 880 O O . ALA A 1 114 ? 2.599 -5.893 14.034 1.00 97.00 114 ALA A O 1
ATOM 881 N N . GLN A 1 115 ? 4.502 -4.728 14.272 1.00 97.56 115 GLN A N 1
ATOM 882 C CA . GLN A 1 115 ? 4.147 -4.154 15.575 1.00 97.56 115 GLN A CA 1
ATOM 883 C C . GLN A 1 115 ? 2.855 -3.333 15.507 1.00 97.56 115 GLN A C 1
ATOM 885 O O . GLN A 1 115 ? 1.968 -3.514 16.338 1.00 97.56 115 GLN A O 1
ATOM 890 N N . ILE A 1 116 ? 2.715 -2.485 14.485 1.00 97.69 116 ILE A N 1
ATOM 891 C CA . ILE A 1 116 ? 1.503 -1.691 14.253 1.00 97.69 116 ILE A CA 1
ATOM 892 C C . ILE A 1 116 ? 0.271 -2.592 14.094 1.00 97.69 116 ILE A C 1
ATOM 894 O O . ILE A 1 116 ? -0.779 -2.313 14.677 1.00 97.69 116 ILE A O 1
ATOM 898 N N . ILE A 1 117 ? 0.396 -3.673 13.321 1.00 96.81 117 ILE A N 1
ATOM 899 C CA . ILE A 1 117 ? -0.691 -4.632 13.098 1.00 96.81 117 ILE A CA 1
ATOM 900 C C . ILE A 1 117 ? -1.058 -5.344 14.404 1.00 96.81 117 ILE A C 1
ATOM 902 O O . ILE A 1 117 ? -2.237 -5.420 14.745 1.00 96.81 117 ILE A O 1
ATOM 906 N N . GLU A 1 118 ? -0.073 -5.833 15.161 1.00 97.19 118 GLU A N 1
ATOM 907 C CA . GLU A 1 118 ? -0.310 -6.506 16.442 1.00 97.19 118 GLU A CA 1
ATOM 908 C C . GLU A 1 118 ? -1.000 -5.595 17.462 1.00 97.19 118 GLU A C 1
ATOM 910 O O . GLU A 1 118 ? -1.924 -6.021 18.154 1.00 97.19 118 GLU A O 1
ATOM 915 N N . GLU A 1 119 ? -0.564 -4.340 17.565 1.00 96.62 119 GLU A N 1
ATOM 916 C CA . GLU A 1 119 ? -1.170 -3.359 18.464 1.00 96.62 119 GLU A CA 1
ATOM 917 C C . GLU A 1 119 ? -2.609 -3.027 18.082 1.00 96.62 119 GLU A C 1
ATOM 919 O O . GLU A 1 119 ? -3.437 -2.805 18.965 1.00 96.62 119 GLU A O 1
ATOM 924 N N . TRP A 1 120 ? -2.903 -2.976 16.783 1.00 96.19 120 TRP A N 1
ATOM 925 C CA . TRP A 1 120 ? -4.250 -2.730 16.291 1.00 96.19 120 TRP A CA 1
ATOM 926 C C . TRP A 1 120 ? -5.175 -3.908 16.606 1.00 96.19 120 TRP A C 1
ATOM 928 O O . TRP A 1 120 ? -6.214 -3.704 17.224 1.00 96.19 120 TRP A O 1
ATOM 938 N N . ILE A 1 121 ? -4.742 -5.138 16.309 1.00 94.38 121 ILE A N 1
ATOM 939 C CA . ILE A 1 121 ? -5.518 -6.357 16.590 1.00 94.38 121 ILE A CA 1
ATOM 940 C C . ILE A 1 121 ? -5.810 -6.518 18.088 1.00 94.38 121 ILE A C 1
ATOM 942 O O . ILE A 1 121 ? -6.850 -7.048 18.446 1.00 94.38 121 ILE A O 1
ATOM 946 N N . ARG A 1 122 ? -4.903 -6.090 18.978 1.00 92.94 122 ARG A N 1
ATOM 947 C CA . ARG A 1 122 ? -5.106 -6.179 20.438 1.00 92.94 122 ARG A CA 1
ATOM 948 C C . ARG A 1 122 ? -6.019 -5.091 21.015 1.00 92.94 122 ARG A C 1
ATOM 950 O O . ARG A 1 122 ? -6.369 -5.189 22.190 1.00 92.94 122 ARG A O 1
ATOM 957 N N . LYS A 1 123 ? -6.285 -4.015 20.269 1.00 76.00 123 LYS A N 1
ATOM 958 C CA . LYS A 1 123 ? -7.110 -2.881 20.721 1.00 76.00 123 LYS A CA 1
ATOM 959 C C . LYS A 1 123 ? -8.584 -3.020 20.343 1.00 76.00 123 LYS A C 1
ATOM 961 O O . LYS A 1 123 ? -9.395 -2.364 20.996 1.00 76.00 123 LYS A O 1
ATOM 966 N N . ASP A 1 124 ? -8.886 -3.842 19.343 1.00 53.59 124 ASP A N 1
ATOM 967 C CA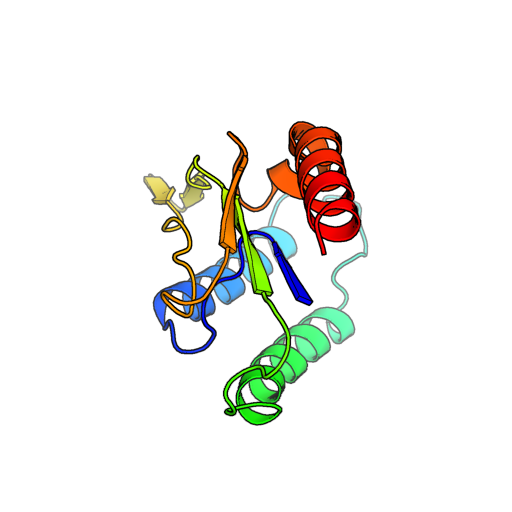 . ASP A 1 124 ? -10.238 -4.321 19.022 1.00 53.59 124 ASP A CA 1
ATOM 968 C C . ASP A 1 124 ? -10.586 -5.579 19.842 1.00 53.59 124 ASP A C 1
ATOM 970 O O . ASP A 1 124 ? -11.789 -5.772 20.137 1.00 53.59 124 ASP A O 1
#

Foldseek 3Di:
DEAEQDADLVDPLVVVVVVVVLVCVVVDPPPDPPPDDVVVVVVVVVCSVCVVVPDDDDDPDAYEYEWEPDWDWDDDDPRIDTHDTHDDPDPSHHYDYFPHYPVCCVPVVVVVVVVVVVVVVVVD

Sequence (124 aa):
MVLLDTHMGSDPEAAELLTKEILIDVYGENHGLDLFHATRITAVIQWSDMLPALYDGPLEAGVLFVQCTRPWIMPYGSGNLEYPLTEPWSSSHTVRTVPVNHISILSEGAQSAAQIIEEWIRKD

Secondary structure (DSSP, 8-state):
-EEESPPPTT-HHHHHHHHHHHHHHHHSS-TT--TT-HHHHHHHHHHHHHHHHH--SPP-S--EEEEESS--EEEETTEEEEPPPP--SSTTSEEEEESS-TTGGGTTTHHHHHHHHHHHHTT-

Organism: Mycobacterium kansasii (NCBI:txid1768)